Protein AF-A0A5C7X024-F1 (afdb_monomer)

pLDDT: mean 89.44, std 14.82, range [46.72, 98.69]

Sequence (76 aa):
MTDSSASPSDAGPPTRELADIPAVEVITRAAVMLMSAAAEKLGLSAPDPDTSEHRDLDEARRLITALAGLVSASAE

Radius of gyration: 19.85 Å; Cα contacts (8 Å, |Δi|>4): 52; chains: 1; bounding box: 61×39×35 Å

Secondary structure (DSSP, 8-state):
-------S----S-PPPGGGS-HHHHHHHHHHHHHHHHHHHTTTTSSSGGG-TT--HHHHHHHHHHHHHHHHHHT-

Structure (mmCIF, N/CA/C/O backbone):
data_AF-A0A5C7X024-F1
#
_entry.id   AF-A0A5C7X024-F1
#
loop_
_atom_site.group_PDB
_atom_site.id
_atom_site.type_symbol
_atom_site.label_atom_id
_atom_site.label_alt_id
_atom_site.label_comp_id
_atom_site.label_asym_id
_atom_site.label_entity_id
_atom_site.label_seq_id
_atom_site.pdbx_PDB_ins_code
_atom_site.Cartn_x
_atom_site.Cartn_y
_atom_site.Cartn_z
_atom_site.occupancy
_atom_site.B_iso_or_equiv
_atom_site.auth_seq_id
_atom_site.auth_comp_id
_atom_site.auth_asym_id
_atom_site.auth_atom_id
_atom_site.pdbx_PDB_model_num
ATOM 1 N N . MET A 1 1 ? -45.615 -30.395 -10.427 1.00 55.59 1 MET A N 1
ATOM 2 C CA . MET A 1 1 ? -44.424 -31.174 -10.038 1.00 55.59 1 MET A CA 1
ATOM 3 C C . MET A 1 1 ? -43.334 -30.905 -11.056 1.00 55.59 1 MET A C 1
ATOM 5 O O . MET A 1 1 ? -43.306 -31.551 -12.090 1.00 55.59 1 MET A O 1
ATOM 9 N N . THR A 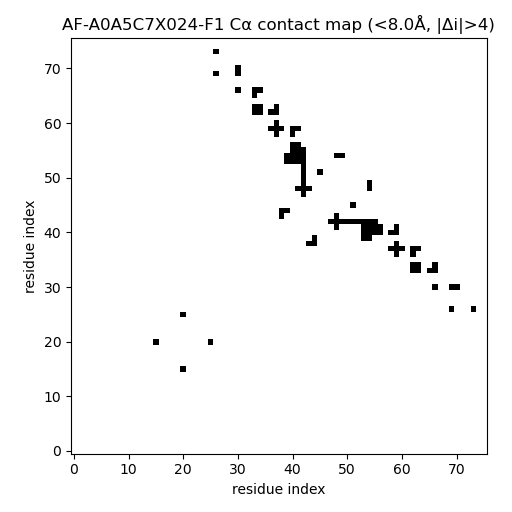1 2 ? -42.490 -29.921 -10.778 1.00 46.72 2 THR A N 1
ATOM 10 C CA . THR A 1 2 ? -41.170 -29.767 -11.399 1.00 46.72 2 THR A CA 1
ATOM 11 C C . THR A 1 2 ? -40.287 -29.208 -10.297 1.00 46.72 2 THR A C 1
ATOM 13 O O . THR A 1 2 ? -40.281 -28.004 -10.052 1.00 46.72 2 THR A O 1
ATOM 16 N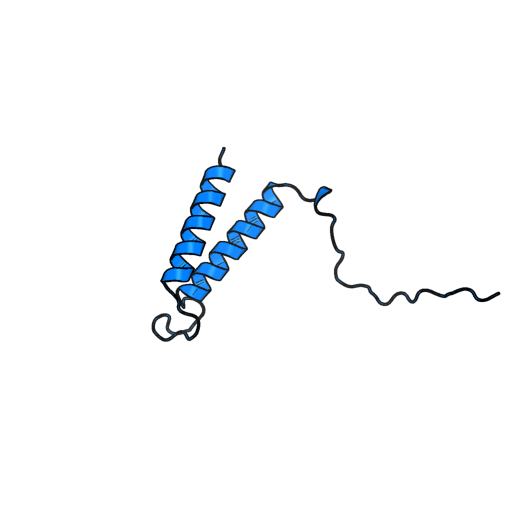 N . ASP A 1 3 ? -39.674 -30.123 -9.549 1.00 51.66 3 ASP A N 1
ATOM 17 C CA . ASP A 1 3 ? -38.629 -29.816 -8.580 1.00 51.66 3 ASP A CA 1
ATOM 18 C C . ASP A 1 3 ? -37.417 -29.323 -9.374 1.00 51.66 3 ASP A C 1
ATOM 20 O O . ASP A 1 3 ? -36.888 -30.044 -10.222 1.00 51.66 3 ASP A O 1
ATOM 24 N N . SER A 1 4 ? -37.038 -28.063 -9.173 1.00 59.66 4 SER A N 1
ATOM 25 C CA . SER A 1 4 ? -35.867 -27.484 -9.824 1.00 59.66 4 SER A CA 1
ATOM 26 C C . SER A 1 4 ? -34.644 -27.895 -9.010 1.00 59.66 4 SER A C 1
ATOM 28 O O . SER A 1 4 ? -34.288 -27.264 -8.017 1.00 59.66 4 SER A O 1
ATOM 30 N N . SER A 1 5 ? -34.046 -29.019 -9.388 1.00 61.88 5 SER A N 1
ATOM 31 C CA . SER A 1 5 ? -32.837 -29.564 -8.777 1.00 61.88 5 SER A CA 1
ATOM 32 C C . SER A 1 5 ? -31.638 -28.642 -9.030 1.00 61.88 5 SER A C 1
ATOM 34 O O . SER A 1 5 ? -31.062 -28.646 -10.121 1.00 61.88 5 SER A O 1
ATOM 36 N N . ALA A 1 6 ? -31.251 -27.861 -8.018 1.00 57.12 6 ALA A N 1
ATOM 37 C CA . ALA A 1 6 ? -29.992 -27.120 -8.003 1.00 57.12 6 ALA A CA 1
ATOM 38 C C . ALA A 1 6 ? -28.810 -28.108 -7.953 1.00 57.12 6 ALA A C 1
ATOM 40 O O . ALA A 1 6 ? -28.735 -28.966 -7.075 1.00 57.12 6 ALA A O 1
ATOM 41 N N . SER A 1 7 ? -27.910 -28.014 -8.934 1.00 59.06 7 SER A N 1
ATOM 42 C CA . SER A 1 7 ? -26.729 -28.880 -9.059 1.00 59.06 7 SER A CA 1
ATOM 43 C C . SER A 1 7 ? -25.584 -28.399 -8.146 1.00 59.06 7 SER A C 1
ATOM 45 O O . SER A 1 7 ?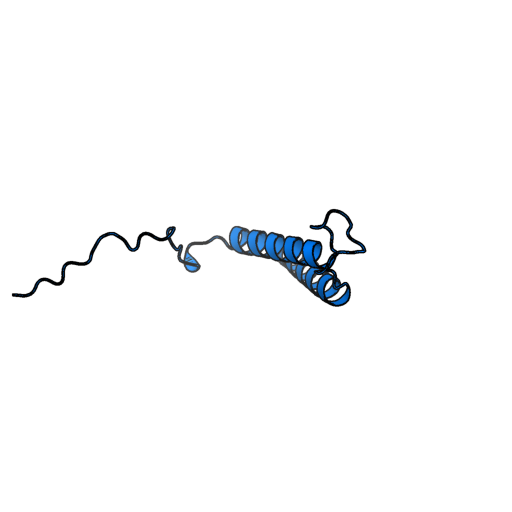 -25.384 -27.192 -8.032 1.00 59.06 7 SER A O 1
ATOM 47 N N . PRO A 1 8 ? -24.794 -29.296 -7.522 1.00 56.75 8 PRO A N 1
ATOM 48 C CA . PRO A 1 8 ? -23.815 -28.953 -6.479 1.00 56.75 8 PRO A CA 1
ATOM 49 C C . PRO A 1 8 ? -22.449 -28.455 -7.008 1.00 56.75 8 PRO A C 1
ATOM 51 O O . PRO A 1 8 ? -21.434 -28.626 -6.339 1.00 56.75 8 PRO A O 1
ATOM 54 N N . SER A 1 9 ? -22.381 -27.875 -8.211 1.00 57.66 9 SER A N 1
ATOM 55 C CA . SER A 1 9 ? -21.112 -27.631 -8.925 1.00 57.66 9 SER A CA 1
ATOM 56 C C . SER A 1 9 ? -20.697 -26.162 -9.081 1.00 57.66 9 SER A C 1
ATOM 58 O O . SER A 1 9 ? -19.799 -25.885 -9.867 1.00 57.66 9 SER A O 1
ATOM 60 N N . ASP A 1 10 ? -21.288 -25.231 -8.331 1.00 56.75 10 ASP A N 1
ATOM 61 C CA . ASP A 1 10 ? -20.865 -23.814 -8.298 1.00 56.75 10 ASP A CA 1
ATOM 62 C C . ASP A 1 10 ? -19.884 -23.508 -7.148 1.00 56.75 10 ASP A C 1
ATOM 64 O O . ASP A 1 10 ? -19.813 -22.401 -6.623 1.00 56.75 10 ASP A O 1
ATOM 68 N N . ALA A 1 11 ? -19.137 -24.517 -6.690 1.00 63.88 11 ALA A N 1
ATOM 69 C CA . ALA A 1 11 ? -18.219 -24.381 -5.564 1.00 63.88 11 ALA A CA 1
ATOM 70 C C . ALA A 1 11 ? -16.919 -23.669 -5.983 1.00 63.88 11 ALA A C 1
ATOM 72 O O . ALA A 1 11 ? -15.832 -24.251 -5.972 1.00 63.88 11 ALA A O 1
ATOM 73 N N . GLY A 1 12 ? -17.030 -22.391 -6.357 1.00 65.62 12 GLY A N 1
ATOM 74 C CA . GLY A 1 12 ? -15.917 -21.455 -6.266 1.00 65.62 12 GLY A CA 1
ATOM 75 C C . GLY A 1 12 ? -15.379 -21.403 -4.827 1.00 65.62 12 GLY A C 1
ATOM 76 O O . GLY A 1 12 ? -16.048 -21.857 -3.892 1.00 65.62 12 GLY A O 1
ATOM 77 N N . PRO A 1 13 ? -14.155 -20.890 -4.613 1.00 71.50 13 PRO A N 1
ATOM 78 C CA . PRO A 1 13 ? -13.628 -20.723 -3.265 1.00 71.50 13 PRO A CA 1
ATOM 79 C C . PRO A 1 13 ? -14.644 -19.957 -2.402 1.00 71.50 13 PRO A C 1
ATOM 81 O O . PRO A 1 13 ? -15.279 -19.029 -2.906 1.00 71.50 13 PRO A O 1
ATOM 84 N N . PRO A 1 14 ? -14.816 -20.332 -1.122 1.00 74.12 14 PRO A N 1
ATOM 85 C CA . PRO A 1 14 ? -15.845 -19.748 -0.274 1.00 74.12 14 PRO A CA 1
ATOM 86 C C . PRO A 1 14 ? -15.651 -18.232 -0.185 1.00 74.12 14 PRO A C 1
ATOM 88 O O . PRO A 1 14 ? -14.660 -17.742 0.365 1.00 74.12 14 PRO A O 1
ATOM 91 N N . THR A 1 15 ? -16.599 -17.485 -0.747 1.00 85.88 15 THR A N 1
ATOM 92 C CA . THR A 1 15 ? -16.689 -16.034 -0.591 1.00 85.88 15 THR A CA 1
ATOM 93 C C . THR A 1 15 ? -17.041 -15.729 0.860 1.00 85.88 15 THR A C 1
ATOM 95 O O . THR A 1 15 ? -18.059 -16.200 1.361 1.00 85.88 15 THR A O 1
ATOM 98 N N . ARG A 1 16 ? -16.180 -14.973 1.551 1.00 88.38 16 ARG A N 1
ATOM 99 C CA . ARG A 1 16 ? -16.444 -14.489 2.913 1.00 88.38 16 ARG A CA 1
ATOM 100 C C . ARG A 1 16 ? -17.122 -13.128 2.857 1.00 88.38 16 ARG A C 1
ATOM 102 O O . ARG A 1 16 ? -16.682 -12.265 2.097 1.00 88.38 16 ARG A O 1
ATOM 109 N N . GLU A 1 17 ? -18.126 -12.935 3.701 1.00 93.50 17 GLU A N 1
ATOM 110 C CA . GLU A 1 17 ? -18.764 -11.637 3.891 1.00 93.50 17 GLU A CA 1
ATOM 111 C C . GLU A 1 17 ? -17.771 -10.642 4.492 1.00 93.50 17 GLU A C 1
ATOM 113 O O . GLU A 1 17 ? -17.081 -10.948 5.463 1.00 93.50 17 GLU A O 1
ATOM 118 N N . LEU A 1 18 ? -17.703 -9.429 3.933 1.00 91.12 18 LEU A N 1
ATOM 119 C CA . LEU A 1 18 ? -16.788 -8.388 4.419 1.00 91.12 18 LEU A CA 1
ATOM 120 C C . LEU A 1 18 ? -17.070 -7.999 5.876 1.00 91.12 18 LEU A C 1
ATOM 122 O O . LEU A 1 18 ? -16.146 -7.612 6.586 1.00 91.12 18 LEU A O 1
ATOM 126 N N . ALA A 1 19 ? -18.324 -8.133 6.319 1.00 95.12 19 ALA A N 1
ATOM 127 C CA . ALA A 1 19 ? -18.737 -7.874 7.696 1.00 95.12 19 ALA A CA 1
ATOM 128 C C . ALA A 1 19 ? -18.050 -8.802 8.716 1.00 95.12 19 ALA A C 1
ATOM 130 O O . ALA A 1 19 ? -17.868 -8.408 9.865 1.00 95.12 19 ALA A O 1
ATOM 131 N N . ASP A 1 20 ? -17.628 -9.994 8.286 1.00 95.38 20 ASP A N 1
ATOM 132 C CA . ASP A 1 20 ? -16.996 -10.999 9.145 1.00 95.38 20 ASP A CA 1
ATOM 133 C C . ASP A 1 20 ? -15.459 -10.915 9.126 1.00 95.38 20 ASP A C 1
ATOM 135 O O . ASP A 1 20 ? -14.779 -11.680 9.816 1.00 95.38 20 ASP A O 1
ATOM 139 N N . ILE A 1 21 ? -14.880 -10.015 8.322 1.00 96.25 21 ILE A N 1
ATOM 140 C CA . ILE A 1 21 ? -13.428 -9.896 8.162 1.00 96.25 21 ILE A CA 1
ATOM 141 C C . ILE A 1 21 ? -12.884 -8.826 9.119 1.00 96.25 21 ILE A C 1
ATOM 143 O O . ILE A 1 21 ? -13.302 -7.668 9.053 1.00 96.25 21 ILE A O 1
ATOM 147 N N . PRO A 1 22 ? -11.895 -9.158 9.969 1.00 96.56 22 PRO A N 1
ATOM 148 C CA . PRO A 1 22 ? -11.244 -8.169 10.817 1.00 96.56 22 PRO A CA 1
ATOM 149 C C . PRO A 1 22 ? -10.605 -7.042 9.997 1.00 96.56 22 PRO A C 1
ATOM 151 O O . PRO A 1 22 ? -9.925 -7.297 9.001 1.00 96.56 22 PRO A O 1
ATOM 154 N N . ALA A 1 23 ? -10.724 -5.798 10.470 1.00 95.44 23 ALA A N 1
ATOM 155 C CA . ALA A 1 23 ? -10.139 -4.634 9.797 1.00 95.44 23 ALA A CA 1
ATOM 156 C C . ALA A 1 23 ? -8.629 -4.793 9.534 1.00 95.44 23 ALA A C 1
ATOM 158 O O . ALA A 1 23 ? -8.152 -4.455 8.454 1.00 95.44 23 ALA A O 1
ATOM 159 N N . VAL A 1 24 ? -7.887 -5.391 10.476 1.00 96.00 24 VAL A N 1
ATOM 160 C CA . VAL A 1 24 ? -6.450 -5.678 10.317 1.00 96.00 24 VAL A CA 1
ATOM 161 C C . VAL A 1 24 ? -6.162 -6.582 9.115 1.00 96.00 24 VAL A C 1
ATOM 163 O O . VAL A 1 24 ? -5.180 -6.372 8.405 1.00 96.00 24 VAL A O 1
ATOM 166 N N . GLU A 1 25 ? -7.027 -7.556 8.827 1.00 96.25 25 GLU A N 1
ATOM 167 C CA . GLU A 1 25 ? -6.866 -8.435 7.668 1.00 96.25 25 GLU A CA 1
ATOM 168 C C . GLU A 1 25 ? -7.101 -7.659 6.362 1.00 96.25 25 GLU A C 1
ATOM 170 O O . GLU A 1 25 ? -6.350 -7.817 5.400 1.00 96.25 25 GLU A O 1
ATOM 175 N N . VAL A 1 26 ? -8.103 -6.776 6.333 1.00 96.00 26 VAL A N 1
ATOM 176 C CA . VAL A 1 26 ? -8.391 -5.932 5.162 1.00 96.00 26 VAL A CA 1
ATOM 177 C C . VAL A 1 26 ? -7.232 -4.972 4.887 1.00 96.00 26 VAL A C 1
ATOM 179 O O . VAL A 1 26 ? -6.743 -4.901 3.758 1.00 96.00 26 VAL A O 1
ATOM 182 N N . ILE A 1 27 ? -6.755 -4.279 5.922 1.00 97.00 27 ILE A N 1
ATOM 183 C CA . ILE A 1 27 ? -5.660 -3.306 5.828 1.00 97.00 27 ILE A CA 1
ATOM 184 C C . ILE A 1 27 ? -4.373 -3.989 5.365 1.00 97.00 27 ILE A C 1
ATOM 186 O O . ILE A 1 27 ? -3.728 -3.514 4.432 1.00 97.00 27 ILE A O 1
ATOM 190 N N . THR A 1 28 ? -4.007 -5.123 5.965 1.00 97.19 28 THR A N 1
ATOM 191 C CA . THR A 1 28 ? -2.776 -5.841 5.596 1.00 97.19 28 THR A CA 1
ATOM 192 C C . THR A 1 28 ? -2.832 -6.376 4.167 1.00 97.19 28 THR A C 1
ATOM 194 O O . THR A 1 28 ? -1.848 -6.257 3.437 1.00 97.19 28 THR A O 1
ATOM 197 N N . ARG A 1 29 ? -3.986 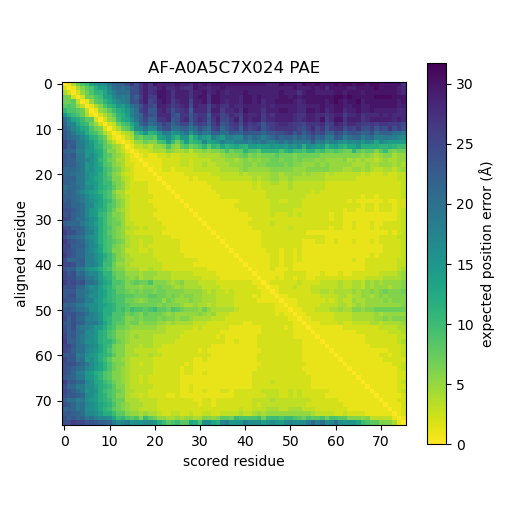-6.879 3.705 1.00 97.06 29 ARG A N 1
ATOM 198 C CA . ARG A 1 29 ? -4.172 -7.271 2.297 1.00 97.06 29 ARG A CA 1
ATOM 199 C C . ARG A 1 29 ? -4.054 -6.083 1.349 1.00 97.06 29 ARG A C 1
ATOM 201 O O . ARG A 1 29 ? -3.375 -6.197 0.331 1.00 97.06 29 ARG A O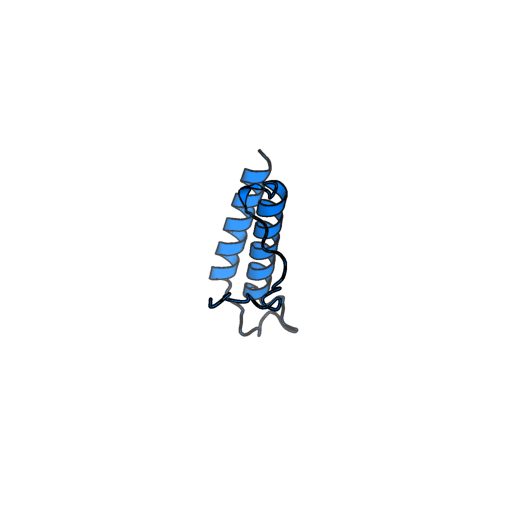 1
ATOM 208 N N . ALA A 1 30 ? -4.671 -4.949 1.676 1.00 98.06 30 ALA A N 1
ATOM 209 C CA . ALA A 1 30 ? -4.544 -3.729 0.882 1.00 98.06 30 ALA A CA 1
ATOM 210 C C . ALA A 1 30 ? -3.087 -3.243 0.818 1.00 98.06 30 ALA A C 1
ATOM 212 O O . ALA A 1 30 ? -2.605 -2.901 -0.260 1.00 98.06 30 ALA A O 1
ATOM 213 N N . ALA A 1 31 ? -2.363 -3.291 1.939 1.00 98.31 31 ALA A N 1
ATOM 214 C CA . ALA A 1 31 ? -0.954 -2.920 2.001 1.00 98.31 31 ALA A CA 1
ATOM 215 C C . ALA A 1 31 ? -0.079 -3.809 1.103 1.00 98.31 31 ALA A C 1
ATOM 217 O O . ALA A 1 31 ? 0.736 -3.292 0.339 1.00 98.31 31 ALA A O 1
ATOM 218 N N . VAL A 1 32 ? -0.283 -5.132 1.138 1.00 98.25 32 VAL A N 1
ATOM 219 C CA . VAL A 1 32 ? 0.419 -6.073 0.248 1.00 98.25 32 VAL A CA 1
ATOM 220 C C . VAL A 1 32 ? 0.083 -5.790 -1.216 1.00 98.25 32 VAL A C 1
ATOM 222 O O . VAL A 1 32 ? 0.995 -5.707 -2.031 1.00 98.25 32 VAL A O 1
ATOM 225 N N . MET A 1 33 ? -1.190 -5.565 -1.557 1.00 98.06 33 MET A N 1
ATOM 226 C CA . MET A 1 33 ? -1.585 -5.246 -2.936 1.00 98.06 33 MET A CA 1
ATOM 227 C C . MET A 1 33 ? -0.921 -3.961 -3.450 1.00 98.06 33 MET A C 1
ATOM 229 O O . MET A 1 33 ? -0.386 -3.958 -4.556 1.00 98.06 33 MET A O 1
ATOM 233 N N . LEU A 1 34 ? -0.904 -2.892 -2.648 1.00 98.62 34 LEU A N 1
ATOM 234 C CA . LEU A 1 34 ? -0.242 -1.633 -3.007 1.00 98.62 34 LEU A CA 1
ATOM 235 C C . LEU A 1 34 ? 1.273 -1.813 -3.173 1.00 98.62 34 LEU A C 1
ATOM 237 O O . LEU A 1 34 ? 1.847 -1.302 -4.133 1.00 98.62 34 LEU A O 1
ATOM 241 N N . MET A 1 35 ? 1.914 -2.563 -2.272 1.00 98.25 35 MET A N 1
ATOM 242 C CA . MET A 1 35 ? 3.348 -2.856 -2.332 1.00 98.25 35 MET A CA 1
ATOM 243 C C . MET A 1 35 ? 3.712 -3.667 -3.579 1.00 98.25 35 MET A C 1
ATOM 245 O O . MET A 1 35 ? 4.647 -3.307 -4.291 1.00 98.25 35 MET A O 1
ATOM 249 N N . SER A 1 36 ? 2.965 -4.734 -3.868 1.00 98.25 36 SER A N 1
ATOM 250 C CA . SER A 1 36 ? 3.191 -5.578 -5.043 1.00 98.25 36 SER A CA 1
ATOM 251 C C . SER A 1 36 ? 2.957 -4.811 -6.342 1.00 98.25 36 SER A C 1
ATOM 253 O O . SER A 1 36 ? 3.776 -4.894 -7.253 1.00 98.25 36 SER A O 1
ATOM 255 N N . ALA A 1 37 ? 1.897 -4.001 -6.414 1.00 98.38 37 ALA A N 1
ATOM 256 C CA . ALA A 1 37 ? 1.647 -3.152 -7.574 1.00 98.38 37 ALA A CA 1
ATOM 257 C C . ALA A 1 37 ? 2.758 -2.104 -7.763 1.00 98.38 37 ALA A C 1
ATOM 259 O O . ALA A 1 37 ? 3.196 -1.867 -8.886 1.00 98.38 37 ALA A O 1
ATOM 260 N N . ALA A 1 38 ? 3.259 -1.505 -6.677 1.00 98.50 38 ALA A N 1
ATOM 261 C CA . ALA A 1 38 ? 4.377 -0.569 -6.753 1.00 98.50 38 ALA A CA 1
ATO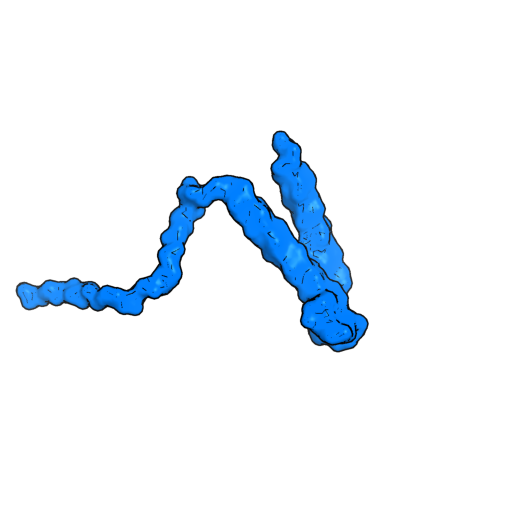M 262 C C . ALA A 1 38 ? 5.659 -1.256 -7.246 1.00 98.50 38 ALA A C 1
ATOM 264 O O . ALA A 1 38 ? 6.350 -0.699 -8.092 1.00 98.50 38 ALA A O 1
ATOM 265 N N . ALA A 1 39 ? 5.960 -2.469 -6.769 1.00 98.19 39 ALA A N 1
ATOM 266 C CA . ALA A 1 39 ? 7.114 -3.245 -7.224 1.00 98.19 39 ALA A CA 1
ATOM 267 C C . ALA A 1 39 ? 7.046 -3.551 -8.730 1.00 98.19 39 ALA A C 1
ATOM 269 O O . ALA A 1 39 ? 8.044 -3.375 -9.431 1.00 98.19 39 ALA A O 1
ATOM 270 N N . GLU A 1 40 ? 5.861 -3.903 -9.235 1.00 98.06 40 GLU A N 1
ATOM 271 C CA . GLU A 1 40 ? 5.612 -4.099 -10.666 1.00 98.06 40 GLU A CA 1
ATOM 272 C C . GLU A 1 40 ? 5.914 -2.823 -11.463 1.00 98.06 40 GLU A C 1
ATOM 274 O O . GLU A 1 40 ? 6.669 -2.846 -12.434 1.00 98.06 40 GLU A O 1
ATOM 279 N N . LYS A 1 41 ? 5.396 -1.676 -11.000 1.00 98.31 41 LYS A N 1
ATOM 280 C CA . LYS A 1 41 ? 5.616 -0.369 -11.638 1.00 98.31 41 LYS A CA 1
ATOM 281 C C . LYS A 1 41 ? 7.042 0.158 -11.499 1.00 98.31 41 LYS A C 1
ATOM 283 O O . LYS A 1 41 ? 7.481 0.960 -12.315 1.00 98.31 41 LYS A O 1
ATOM 288 N N . LEU A 1 42 ? 7.810 -0.316 -10.526 1.00 98.25 42 LEU A N 1
ATOM 289 C CA . LEU A 1 42 ? 9.251 -0.064 -10.449 1.00 98.25 42 LEU A CA 1
ATOM 290 C C . LEU A 1 42 ? 10.063 -0.977 -11.386 1.00 98.25 42 LEU A C 1
ATOM 292 O O . LEU A 1 42 ? 11.271 -0.789 -11.516 1.00 98.25 42 LEU A O 1
ATOM 296 N N . GLY A 1 43 ? 9.420 -1.952 -12.035 1.00 97.94 43 GLY A N 1
ATOM 297 C CA . GLY A 1 43 ? 10.069 -2.957 -12.874 1.00 97.94 43 GLY A CA 1
ATOM 298 C C . GLY A 1 43 ? 10.732 -4.088 -12.085 1.00 97.94 43 GLY A C 1
ATOM 299 O O . GLY A 1 43 ? 11.366 -4.949 -12.683 1.00 97.94 43 GLY A O 1
ATOM 300 N N . LEU A 1 44 ? 10.577 -4.129 -10.757 1.00 97.25 44 LEU A N 1
ATOM 301 C CA . LEU A 1 44 ? 11.298 -5.061 -9.877 1.00 97.25 44 LEU A CA 1
ATOM 302 C C . LEU A 1 44 ? 10.859 -6.525 -10.030 1.00 97.25 44 LEU A C 1
ATOM 304 O O . LEU A 1 44 ? 11.541 -7.417 -9.534 1.00 97.25 44 LEU A O 1
ATOM 308 N N . SER A 1 45 ? 9.740 -6.772 -10.710 1.00 94.31 45 SER A N 1
ATOM 309 C CA . SER A 1 45 ? 9.271 -8.118 -11.056 1.00 94.31 45 SER A CA 1
ATOM 310 C C . SER A 1 45 ? 9.999 -8.724 -12.265 1.00 94.31 45 SER A C 1
ATOM 312 O O . SER A 1 45 ? 9.884 -9.925 -12.506 1.00 94.31 45 SER A O 1
ATOM 314 N N . ALA A 1 46 ? 10.741 -7.918 -13.035 1.00 94.81 46 ALA A N 1
ATOM 315 C CA . ALA A 1 46 ? 11.485 -8.361 -14.213 1.00 94.81 46 ALA A CA 1
ATOM 316 C C . ALA A 1 46 ? 12.955 -8.702 -13.876 1.00 94.81 46 ALA A C 1
ATOM 318 O O . ALA A 1 46 ? 13.493 -8.188 -12.894 1.00 94.81 46 ALA A O 1
ATOM 319 N N . PRO A 1 47 ? 13.647 -9.519 -14.703 1.00 94.31 47 PRO A N 1
ATOM 320 C CA . PRO A 1 47 ? 15.073 -9.810 -14.518 1.00 94.31 47 PRO A CA 1
ATOM 321 C C . PRO A 1 47 ? 15.967 -8.565 -14.561 1.00 94.31 47 PRO A C 1
ATOM 323 O O . PRO A 1 47 ? 16.964 -8.502 -13.845 1.00 94.31 47 PRO A O 1
ATOM 326 N N . ASP A 1 48 ? 15.605 -7.590 -15.396 1.00 95.75 48 ASP A N 1
ATOM 327 C CA . ASP A 1 48 ? 16.231 -6.274 -15.452 1.00 95.75 48 ASP A CA 1
ATOM 328 C C . ASP A 1 48 ? 15.156 -5.192 -15.230 1.00 95.75 48 ASP A C 1
ATOM 330 O O . ASP A 1 48 ? 14.294 -4.986 -16.092 1.00 95.75 48 ASP A O 1
ATOM 334 N N . PRO A 1 49 ? 15.181 -4.499 -14.077 1.00 93.88 49 PRO A N 1
ATOM 335 C CA . PRO A 1 49 ? 14.187 -3.487 -13.753 1.00 93.88 49 PRO A CA 1
ATOM 336 C C . PRO A 1 49 ? 14.157 -2.299 -14.707 1.00 93.88 49 PRO A C 1
ATOM 338 O O . PRO A 1 49 ? 13.097 -1.694 -14.869 1.00 93.88 49 PRO A O 1
ATOM 341 N N . ASP A 1 50 ? 15.286 -1.922 -15.314 1.00 94.31 50 ASP A N 1
ATOM 342 C CA . ASP A 1 50 ? 15.380 -0.737 -16.181 1.00 94.31 50 ASP A CA 1
ATOM 343 C C . ASP A 1 50 ? 14.779 -0.968 -17.569 1.00 94.31 50 ASP A C 1
ATOM 345 O O . ASP A 1 50 ? 14.405 -0.005 -18.241 1.00 94.31 50 ASP A O 1
ATOM 349 N N . THR A 1 51 ? 14.609 -2.230 -17.968 1.00 94.75 51 THR A N 1
ATOM 350 C CA . THR A 1 51 ? 14.038 -2.619 -19.265 1.00 94.75 51 THR A CA 1
ATOM 351 C C . THR A 1 51 ? 12.650 -3.256 -19.162 1.00 94.75 51 THR A C 1
ATOM 353 O O . THR A 1 51 ? 12.103 -3.700 -20.172 1.00 94.75 51 THR A O 1
ATOM 356 N N . SER A 1 52 ? 12.043 -3.267 -17.971 1.00 96.25 52 SER A N 1
ATOM 357 C CA . SER A 1 52 ? 10.700 -3.818 -17.760 1.00 96.25 52 SER A CA 1
ATOM 358 C C . SER A 1 52 ? 9.622 -3.072 -18.557 1.00 96.25 52 SER A C 1
ATOM 360 O O . SER A 1 52 ? 9.499 -1.849 -18.470 1.00 96.25 52 SER A O 1
ATOM 362 N N . GLU A 1 53 ? 8.773 -3.825 -19.262 1.00 95.44 53 GLU A N 1
ATOM 363 C CA . GLU A 1 53 ? 7.608 -3.306 -19.996 1.00 95.44 53 GLU A CA 1
ATOM 364 C C . GLU A 1 53 ? 6.537 -2.685 -19.082 1.00 95.44 53 GLU A C 1
ATOM 366 O O . GLU A 1 53 ? 5.713 -1.885 -19.526 1.00 95.44 53 GLU A O 1
ATOM 371 N N . HIS A 1 54 ? 6.546 -3.038 -17.796 1.00 96.06 54 HIS A N 1
ATOM 372 C CA . HIS A 1 54 ? 5.577 -2.564 -16.811 1.00 96.06 54 HIS A CA 1
ATOM 373 C C . HIS A 1 54 ? 6.084 -1.374 -15.989 1.00 96.06 54 HIS A C 1
ATOM 375 O O . HIS A 1 54 ? 5.326 -0.847 -15.165 1.00 96.06 54 HIS A O 1
ATOM 381 N N . ARG A 1 55 ? 7.327 -0.927 -16.226 1.00 97.81 55 ARG A N 1
ATOM 382 C CA . ARG A 1 55 ? 7.941 0.180 -15.494 1.00 97.81 55 ARG A CA 1
ATOM 383 C C . ARG A 1 55 ? 7.231 1.504 -15.783 1.00 97.81 55 ARG A C 1
ATOM 385 O O . ARG A 1 55 ? 7.228 1.998 -16.905 1.00 97.81 55 ARG A O 1
ATOM 392 N N . ASP A 1 56 ? 6.708 2.111 -14.726 1.00 98.38 56 ASP A N 1
ATOM 393 C CA . ASP A 1 56 ? 6.083 3.429 -14.704 1.00 98.38 56 ASP A CA 1
ATOM 394 C C . ASP A 1 56 ? 6.382 4.095 -13.351 1.00 98.38 56 ASP A C 1
ATOM 396 O O . ASP A 1 56 ? 5.795 3.767 -12.316 1.00 98.38 56 ASP A O 1
ATOM 400 N N . LEU A 1 57 ? 7.336 5.029 -13.346 1.00 98.25 57 LEU A N 1
ATOM 401 C CA . LEU A 1 57 ? 7.801 5.664 -12.110 1.00 98.25 57 LEU A CA 1
ATOM 402 C C . LEU A 1 57 ? 6.777 6.634 -11.512 1.00 98.25 57 LEU A C 1
ATOM 404 O O . LEU A 1 57 ? 6.790 6.866 -10.298 1.00 98.25 57 LEU A O 1
ATOM 408 N N . ASP A 1 58 ? 5.900 7.199 -12.336 1.00 98.44 58 ASP A N 1
ATOM 409 C CA . ASP A 1 58 ? 4.873 8.119 -11.865 1.00 98.44 58 ASP A CA 1
ATOM 410 C C . ASP A 1 58 ? 3.751 7.348 -11.172 1.00 98.44 58 ASP A C 1
ATOM 412 O O . ASP A 1 58 ? 3.315 7.738 -10.083 1.00 98.44 58 ASP A O 1
ATOM 416 N N . GLU A 1 59 ? 3.349 6.207 -11.732 1.00 98.25 59 GLU A N 1
ATOM 417 C CA . GLU A 1 59 ? 2.362 5.329 -11.106 1.00 98.25 59 GLU A CA 1
ATOM 418 C C . GLU A 1 59 ? 2.924 4.644 -9.851 1.00 98.25 59 GLU A C 1
ATOM 420 O O . GLU A 1 59 ? 2.257 4.604 -8.812 1.00 98.25 59 GLU A O 1
ATOM 425 N N . ALA A 1 60 ? 4.187 4.202 -9.881 1.00 98.56 60 ALA A N 1
ATOM 426 C CA . ALA A 1 60 ? 4.866 3.667 -8.700 1.00 98.56 60 ALA A CA 1
ATOM 427 C C . ALA A 1 60 ? 4.849 4.664 -7.531 1.00 98.56 60 ALA A C 1
ATOM 429 O O . ALA A 1 60 ? 4.533 4.297 -6.395 1.00 98.56 60 ALA A O 1
ATOM 430 N N . ARG A 1 61 ? 5.130 5.947 -7.801 1.00 98.50 61 ARG A N 1
ATOM 431 C CA . ARG A 1 61 ? 5.107 7.005 -6.780 1.00 98.50 61 ARG A CA 1
ATOM 432 C C . ARG A 1 61 ? 3.730 7.137 -6.135 1.00 98.50 61 ARG A C 1
ATOM 434 O O . ARG A 1 61 ? 3.648 7.243 -4.914 1.00 98.50 61 ARG A O 1
ATOM 441 N N . ARG A 1 62 ? 2.656 7.102 -6.930 1.00 98.62 62 ARG A N 1
ATOM 442 C CA . ARG A 1 62 ? 1.274 7.200 -6.429 1.00 98.62 62 ARG A CA 1
ATOM 443 C C . ARG A 1 62 ? 0.931 6.038 -5.501 1.00 98.62 62 ARG A C 1
ATOM 445 O O . ARG A 1 62 ? 0.407 6.271 -4.413 1.00 98.62 62 ARG A O 1
ATOM 452 N N . LEU A 1 63 ? 1.282 4.814 -5.894 1.00 98.62 63 LEU A N 1
ATOM 453 C CA . LEU A 1 63 ? 1.052 3.610 -5.090 1.00 98.62 63 LEU A CA 1
ATOM 454 C C . LEU A 1 63 ? 1.827 3.647 -3.765 1.00 98.62 63 LEU A C 1
ATOM 456 O O . LEU A 1 63 ? 1.262 3.339 -2.717 1.00 98.62 63 LEU A O 1
ATOM 460 N N . ILE A 1 64 ? 3.086 4.095 -3.787 1.00 98.56 64 ILE A N 1
ATOM 461 C CA . ILE A 1 64 ? 3.913 4.248 -2.578 1.00 98.56 64 ILE A CA 1
ATOM 462 C C . ILE A 1 64 ? 3.333 5.315 -1.643 1.00 98.56 64 ILE A C 1
ATOM 464 O O . ILE A 1 64 ? 3.255 5.089 -0.436 1.00 98.56 64 ILE A O 1
ATOM 468 N N . THR A 1 65 ? 2.891 6.461 -2.168 1.00 98.62 65 THR A N 1
ATOM 469 C CA . THR A 1 65 ? 2.247 7.504 -1.354 1.00 98.62 65 THR A CA 1
ATOM 470 C C . THR A 1 65 ? 0.943 7.006 -0.729 1.00 98.62 65 THR A C 1
ATOM 472 O O . THR A 1 65 ? 0.708 7.250 0.454 1.00 98.62 65 THR A O 1
ATOM 475 N N . ALA A 1 66 ? 0.122 6.270 -1.482 1.00 98.69 66 ALA A N 1
ATOM 476 C CA . ALA A 1 66 ? -1.098 5.662 -0.957 1.00 98.69 66 ALA A CA 1
ATOM 477 C C . ALA A 1 66 ? -0.796 4.639 0.150 1.00 98.69 66 ALA A C 1
ATOM 479 O O . ALA A 1 66 ? -1.437 4.667 1.200 1.00 98.69 66 ALA A O 1
ATOM 480 N N . LEU A 1 67 ? 0.213 3.781 -0.047 1.00 98.56 67 LEU A N 1
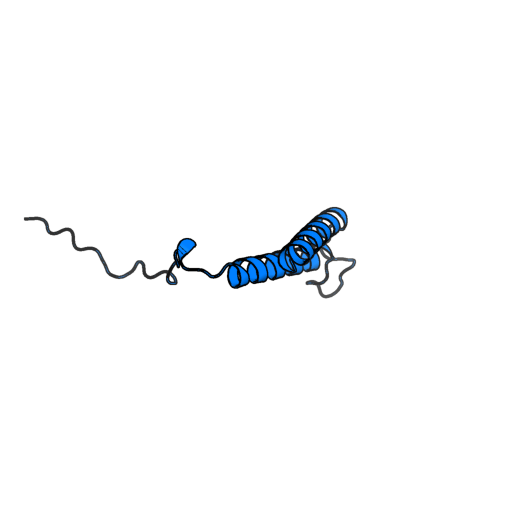ATOM 481 C CA . LEU A 1 67 ? 0.661 2.817 0.960 1.00 98.56 67 LEU A CA 1
ATOM 482 C C . LEU A 1 67 ? 1.160 3.513 2.229 1.00 98.56 67 LEU A C 1
ATOM 484 O O . LEU A 1 67 ? 0.786 3.108 3.325 1.00 98.56 67 LEU A O 1
ATOM 488 N N . ALA A 1 68 ? 1.964 4.569 2.094 1.00 98.38 68 ALA A N 1
ATOM 489 C CA . ALA A 1 68 ? 2.440 5.346 3.234 1.00 98.38 68 ALA A CA 1
ATOM 490 C C . ALA A 1 68 ? 1.267 5.932 4.034 1.00 98.38 68 ALA A C 1
ATOM 492 O O . ALA A 1 68 ? 1.227 5.780 5.251 1.00 98.38 68 ALA A O 1
ATOM 493 N N . GLY A 1 69 ? 0.279 6.522 3.351 1.00 98.25 69 GLY A N 1
ATOM 494 C CA . GLY A 1 69 ? -0.933 7.034 3.992 1.00 98.25 69 GLY A CA 1
ATOM 495 C C . GLY A 1 69 ? -1.732 5.947 4.715 1.00 98.25 69 GLY A C 1
ATOM 496 O O . GLY A 1 69 ? -2.127 6.146 5.862 1.00 98.25 69 GLY A O 1
ATOM 497 N N . LEU A 1 70 ? -1.916 4.781 4.084 1.00 98.00 70 LEU A N 1
ATOM 498 C CA . LEU A 1 70 ? -2.585 3.628 4.693 1.00 98.00 70 LEU A CA 1
ATOM 499 C C . LEU A 1 70 ? -1.865 3.166 5.967 1.00 98.00 70 LEU A C 1
ATOM 501 O O . LEU A 1 70 ? -2.507 2.988 6.998 1.00 98.00 70 LEU A O 1
ATOM 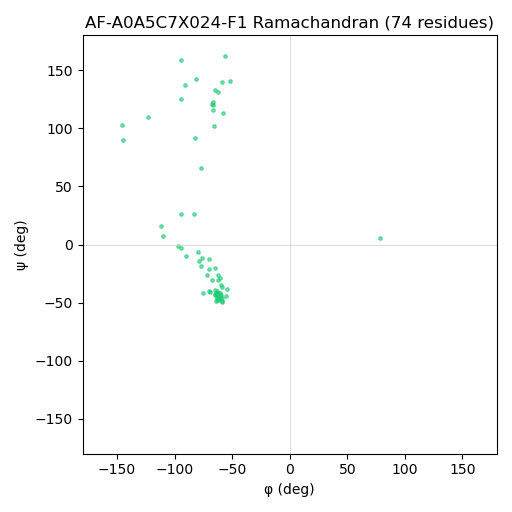505 N N . VAL A 1 71 ? -0.541 2.992 5.902 1.00 96.38 71 VAL A N 1
ATOM 506 C CA . VAL A 1 71 ? 0.277 2.529 7.033 1.00 96.38 71 VAL A CA 1
ATOM 507 C C . VAL A 1 71 ? 0.232 3.534 8.180 1.00 96.38 71 VAL A C 1
ATOM 509 O O . VAL A 1 71 ? -0.001 3.133 9.318 1.00 96.38 71 VAL A O 1
ATOM 512 N N . SER A 1 72 ? 0.395 4.828 7.890 1.00 96.88 72 SER A N 1
ATOM 513 C CA . SER A 1 72 ? 0.323 5.883 8.904 1.00 96.88 72 SER A CA 1
ATOM 514 C C . SER A 1 72 ? -1.038 5.925 9.596 1.00 96.88 72 SER A C 1
ATOM 516 O O . SER A 1 72 ? -1.076 5.936 10.820 1.00 96.88 72 SER A O 1
ATOM 518 N N . ALA A 1 73 ? -2.137 5.878 8.840 1.00 97.06 73 ALA A N 1
ATOM 519 C CA . ALA A 1 73 ? -3.483 5.883 9.412 1.00 97.06 73 ALA A CA 1
ATOM 520 C C . ALA A 1 73 ? -3.806 4.596 10.190 1.00 97.06 73 ALA A C 1
ATOM 522 O O . ALA A 1 73 ? -4.575 4.628 11.139 1.00 97.06 73 ALA A O 1
ATOM 523 N N . SER A 1 74 ? -3.226 3.456 9.800 1.00 94.50 74 SER A N 1
ATOM 524 C CA . SER A 1 74 ? -3.454 2.172 10.478 1.00 94.50 74 SER A CA 1
ATOM 525 C C . SER A 1 74 ? -2.710 2.006 11.805 1.00 94.50 74 SER A C 1
ATOM 527 O O . SER A 1 74 ? -2.957 1.033 12.514 1.00 94.50 74 SER A O 1
ATOM 529 N N . ALA A 1 75 ? -1.762 2.899 12.099 1.00 88.06 75 ALA A N 1
ATOM 530 C CA . ALA A 1 75 ? -0.976 2.877 13.328 1.00 88.06 75 ALA A CA 1
ATOM 531 C C . ALA A 1 75 ? -1.609 3.688 14.475 1.00 88.06 75 ALA A C 1
ATOM 533 O O . ALA A 1 75 ? -1.108 3.605 15.598 1.00 88.06 75 ALA A O 1
ATOM 534 N N . GLU A 1 76 ? -2.654 4.473 14.189 1.00 72.50 76 GLU A N 1
ATOM 535 C CA . GLU A 1 76 ? -3.474 5.184 15.186 1.00 72.50 76 GLU A CA 1
ATOM 536 C C . GLU A 1 76 ? -4.423 4.230 15.927 1.00 72.50 76 GLU A C 1
ATOM 538 O O . GLU A 1 76 ? -4.565 4.406 17.160 1.00 72.50 76 GLU A O 1
#

Mean predicted aligned error: 8.28 Å

Nearest PDB structures (foldseek):
  5sva-assembly1_U  TM=4.961E-01  e=6.620E+00  Saccharomyces cerevisiae

Foldseek 3Di:
DDDPDDDPPPPDPDDDDPVPDDPVVVLVVLLVVLVVLLCQLQLVVPPDSVPRPNHDVVVSVVSVVVSVVSVVVVVD

Solvent-accessible surface area (backbone atoms only — not comparable to full-atom values): 4644 Å² total; per-residue (Å²): 141,79,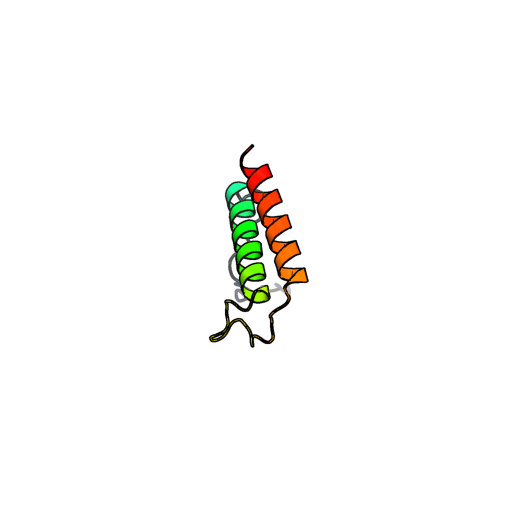84,83,81,81,72,94,77,81,78,62,81,86,82,73,61,72,91,79,52,57,66,68,59,55,51,53,52,51,45,51,52,33,51,53,53,21,37,38,15,57,4,64,78,41,99,50,37,92,75,29,93,60,46,35,69,70,62,20,50,53,31,49,52,51,40,52,52,51,54,59,64,71,71,113